Protein AF-A0A2T4VD49-F1 (afdb_monomer_lite)

Radius of gyration: 20.02 Å; chains: 1; bounding box: 73×25×58 Å

Sequence (148 aa):
MFTLPPLLVVMLPILAGCSINRYQPGHFRFVTVVEQTEPGAGGWRAACIHAVVINKATFEPFVCKFGVGMPIETEEVGPMSTLLAQRIAADCANGALSRVLASPISPSPGLVCEQFKNTFDEILDRAVLGSRVTTLCDKKTTPTRVDV

Foldseek 3Di:
DDDDDDPPPPPPPDLQAKDWDQAALVLFPWDWPFDDPDFAFDTKIKAKEFIWIALSNPRDTDTQIKMKMATCAHPVPGGDDSSNVSVLLRVLLNVLVVVCRVPPPHSDRVSSSVSSQVSSQVSSCVVGPPIHMGSDGDPPYDYRYGYD

Structure (mmCIF, N/CA/C/O backbone):
data_AF-A0A2T4VD49-F1
#
_entry.id   AF-A0A2T4VD49-F1
#
loop_
_atom_site.group_PDB
_atom_site.id
_atom_site.type_symbol
_atom_site.label_atom_id
_atom_site.label_alt_id
_atom_site.label_comp_id
_atom_site.label_asym_id
_atom_site.label_entity_id
_atom_site.label_seq_id
_atom_site.pdbx_PDB_ins_code
_atom_site.Cartn_x
_atom_site.Cartn_y
_atom_site.Cartn_z
_atom_site.occupancy
_atom_site.B_iso_or_equiv
_atom_site.auth_seq_id
_atom_site.auth_comp_id
_atom_site.auth_asym_id
_atom_site.auth_atom_id
_atom_site.pdbx_PDB_model_num
ATOM 1 N N . MET A 1 1 ? 53.978 -8.488 -38.686 1.00 41.06 1 MET A N 1
ATOM 2 C CA . MET A 1 1 ? 52.629 -7.938 -38.945 1.00 41.06 1 MET A CA 1
ATOM 3 C C . MET A 1 1 ? 51.791 -8.173 -37.699 1.00 41.06 1 MET A C 1
ATOM 5 O O . MET A 1 1 ? 51.802 -9.282 -37.188 1.00 41.06 1 MET A O 1
ATOM 9 N N . PHE A 1 2 ? 51.212 -7.103 -37.154 1.00 43.12 2 PHE A N 1
ATOM 10 C CA . PHE A 1 2 ? 50.624 -7.020 -35.813 1.00 43.12 2 PHE A CA 1
ATOM 11 C C . PHE A 1 2 ? 49.314 -7.815 -35.683 1.00 43.12 2 PHE A C 1
ATOM 13 O O . PHE A 1 2 ? 48.411 -7.661 -36.499 1.00 43.12 2 PHE A O 1
ATOM 20 N N . THR A 1 3 ? 49.204 -8.632 -34.635 1.00 46.97 3 THR A N 1
ATOM 21 C CA . THR A 1 3 ? 47.972 -9.311 -34.209 1.00 46.97 3 THR A CA 1
ATOM 22 C C . THR A 1 3 ? 47.141 -8.369 -33.334 1.00 46.97 3 THR A C 1
ATOM 24 O O . THR A 1 3 ? 47.613 -7.951 -32.276 1.00 46.97 3 THR A O 1
ATOM 27 N N . LEU A 1 4 ? 45.920 -8.021 -33.759 1.00 51.59 4 LEU A N 1
ATOM 28 C CA . LEU A 1 4 ? 44.964 -7.276 -32.928 1.00 51.59 4 LEU A CA 1
ATOM 29 C C . LEU A 1 4 ? 44.474 -8.152 -31.756 1.00 51.59 4 LEU A C 1
ATOM 31 O O . LEU A 1 4 ? 44.163 -9.323 -31.980 1.00 51.59 4 LEU A O 1
ATOM 35 N N . PRO A 1 5 ? 44.352 -7.611 -30.530 1.00 54.97 5 PRO A N 1
ATOM 36 C CA . PRO A 1 5 ? 43.755 -8.334 -29.415 1.00 54.97 5 PRO A CA 1
ATOM 37 C C . PRO A 1 5 ? 42.220 -8.350 -29.544 1.00 54.97 5 PRO A C 1
ATOM 39 O O . PRO A 1 5 ? 41.642 -7.431 -30.134 1.00 54.97 5 PRO A O 1
ATOM 42 N N . PRO A 1 6 ? 41.532 -9.369 -28.996 1.00 55.66 6 PRO A N 1
ATOM 43 C CA . PRO A 1 6 ? 40.081 -9.429 -29.037 1.00 55.66 6 PRO A CA 1
ATOM 44 C C . PRO A 1 6 ? 39.511 -8.336 -28.128 1.00 55.66 6 PRO A C 1
ATOM 46 O O . PRO A 1 6 ? 39.790 -8.290 -26.930 1.00 55.66 6 PRO A O 1
ATOM 49 N N . LEU A 1 7 ? 38.715 -7.441 -28.715 1.00 55.38 7 LEU A N 1
ATOM 50 C CA . LEU A 1 7 ? 37.887 -6.481 -27.993 1.00 55.38 7 LEU A CA 1
ATOM 51 C C . LEU A 1 7 ? 36.929 -7.256 -27.085 1.00 55.38 7 LEU A C 1
ATOM 53 O O . LEU A 1 7 ? 35.955 -7.852 -27.543 1.00 55.38 7 LEU A O 1
ATOM 57 N N . LEU A 1 8 ? 37.228 -7.257 -25.789 1.00 50.75 8 LEU A N 1
ATOM 58 C CA . LEU A 1 8 ? 36.329 -7.724 -24.748 1.00 50.75 8 LEU A CA 1
ATOM 59 C C . LEU A 1 8 ? 35.142 -6.750 -24.721 1.00 50.75 8 LEU A C 1
ATOM 61 O O . LEU A 1 8 ? 35.228 -5.662 -24.155 1.00 50.75 8 LEU A O 1
ATOM 65 N N . VAL A 1 9 ? 34.054 -7.099 -25.411 1.00 58.03 9 VAL A N 1
ATOM 66 C CA . VAL A 1 9 ? 32.795 -6.353 -25.342 1.00 58.03 9 VAL A CA 1
ATOM 67 C C . VAL A 1 9 ? 32.255 -6.543 -23.932 1.00 58.03 9 VAL A C 1
ATOM 69 O O . VAL A 1 9 ? 31.642 -7.560 -23.611 1.00 58.03 9 VAL A O 1
ATOM 72 N N . VAL A 1 10 ? 32.525 -5.572 -23.064 1.00 54.44 10 VAL A N 1
ATOM 73 C CA . VAL A 1 10 ? 31.841 -5.452 -21.781 1.00 54.44 10 VAL A CA 1
ATOM 74 C C . VAL A 1 10 ? 30.387 -5.143 -22.121 1.00 54.44 10 VAL A C 1
ATOM 76 O O . VAL A 1 10 ? 30.043 -4.006 -22.436 1.00 54.44 10 VAL A O 1
ATOM 79 N N . MET A 1 11 ? 29.540 -6.174 -22.128 1.00 49.56 11 MET A N 1
ATOM 80 C CA . MET A 1 11 ? 28.088 -6.016 -22.088 1.00 49.56 11 MET A CA 1
ATOM 81 C C . MET A 1 11 ? 27.772 -5.270 -20.791 1.00 49.56 11 MET A C 1
ATOM 83 O O . MET A 1 11 ? 27.614 -5.888 -19.738 1.00 49.56 11 MET A O 1
ATOM 87 N N . LEU A 1 12 ? 27.744 -3.933 -20.840 1.00 48.16 12 LEU A N 1
ATOM 88 C CA . LEU A 1 12 ? 27.127 -3.163 -19.772 1.00 48.16 12 LEU A CA 1
ATOM 89 C C . LEU A 1 12 ? 25.700 -3.702 -19.647 1.00 48.16 12 LEU A C 1
ATOM 91 O O . LEU A 1 12 ? 24.993 -3.730 -20.660 1.00 48.16 12 LEU A O 1
ATOM 95 N N . PRO A 1 13 ? 25.266 -4.148 -18.456 1.00 52.97 13 PRO A N 1
ATOM 96 C CA . PRO A 1 13 ? 23.882 -4.522 -18.272 1.00 52.97 13 PRO A CA 1
ATOM 97 C C . PRO A 1 13 ? 23.072 -3.269 -18.579 1.00 52.97 13 PRO A C 1
ATOM 99 O O . PRO A 1 13 ? 23.152 -2.269 -17.862 1.00 52.97 13 PRO A O 1
ATOM 102 N N . ILE A 1 14 ? 22.343 -3.301 -19.694 1.00 54.38 14 ILE A N 1
ATOM 103 C CA . ILE A 1 14 ? 21.318 -2.308 -19.982 1.00 54.38 14 ILE A CA 1
ATOM 104 C C . ILE A 1 14 ? 20.473 -2.271 -18.713 1.00 54.38 14 ILE A C 1
ATOM 106 O O . ILE A 1 14 ? 20.045 -3.327 -18.240 1.00 54.38 14 ILE A O 1
ATOM 110 N N . LEU A 1 15 ? 20.299 -1.086 -18.122 1.00 57.84 15 LEU A N 1
ATOM 111 C CA . LEU A 1 15 ? 19.416 -0.867 -16.977 1.00 57.84 15 LEU A CA 1
ATOM 112 C C . LEU A 1 15 ? 17.968 -1.084 -17.442 1.00 57.84 15 LEU A C 1
ATOM 114 O O . LEU A 1 15 ? 17.177 -0.156 -17.550 1.00 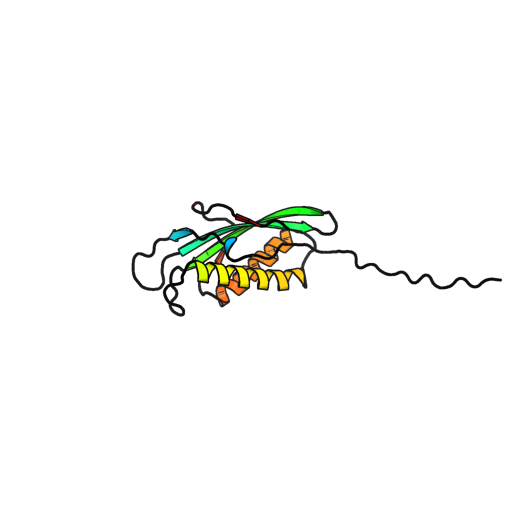57.84 15 LEU A O 1
ATOM 118 N N . ALA A 1 16 ? 17.637 -2.319 -17.794 1.00 65.31 16 ALA A N 1
ATOM 119 C CA . ALA A 1 16 ? 16.315 -2.749 -18.171 1.00 65.31 16 ALA A CA 1
ATOM 120 C C . ALA A 1 16 ? 15.542 -2.991 -16.878 1.00 65.31 16 ALA A C 1
ATOM 122 O O . ALA A 1 16 ? 15.965 -3.760 -16.015 1.00 65.31 16 ALA A O 1
ATOM 123 N N . GLY A 1 17 ? 14.424 -2.290 -16.721 1.00 80.12 17 GLY A N 1
ATOM 124 C CA . GLY A 1 17 ? 13.533 -2.460 -15.583 1.00 80.12 17 GLY A CA 1
ATOM 125 C C . GLY A 1 17 ? 12.928 -1.151 -15.106 1.00 80.12 17 GLY A C 1
ATOM 126 O O . GLY A 1 17 ? 13.219 -0.070 -15.620 1.00 80.12 17 GLY A O 1
ATOM 127 N N . CYS A 1 18 ? 12.076 -1.263 -14.096 1.00 88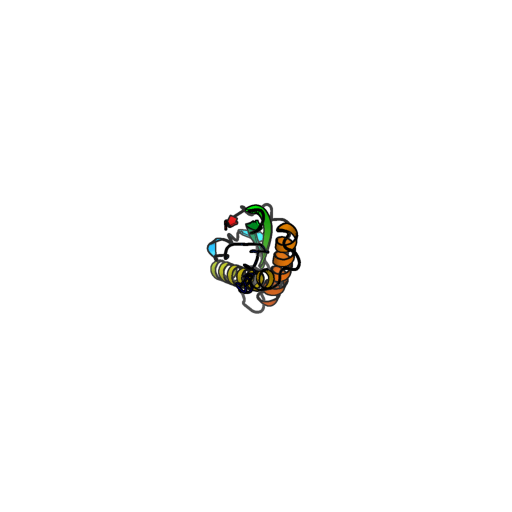.44 18 CYS A N 1
ATOM 128 C CA . CYS A 1 18 ? 11.471 -0.116 -13.440 1.00 88.44 18 CYS A CA 1
ATOM 129 C C . CYS A 1 18 ? 12.145 0.176 -12.096 1.00 88.44 18 CYS A C 1
ATOM 131 O O . CYS A 1 18 ? 12.831 -0.666 -11.515 1.00 88.44 18 CYS A O 1
ATOM 133 N N . SER A 1 19 ? 11.952 1.394 -11.609 1.00 88.19 19 SER A N 1
ATOM 134 C CA . SER A 1 19 ? 12.288 1.817 -10.255 1.00 88.19 19 SER A CA 1
ATOM 135 C C . SER A 1 19 ? 11.033 2.342 -9.573 1.00 88.19 19 SER A C 1
ATOM 137 O O . SER A 1 19 ? 10.263 3.077 -10.191 1.00 88.19 19 SER A O 1
ATOM 139 N N . ILE A 1 20 ? 10.840 1.964 -8.313 1.00 90.75 20 ILE A N 1
ATOM 140 C CA . ILE A 1 20 ? 9.783 2.456 -7.427 1.00 90.75 20 ILE A CA 1
ATOM 141 C C . ILE A 1 20 ? 10.438 2.653 -6.063 1.00 90.75 20 ILE A C 1
ATOM 143 O O . ILE A 1 20 ? 11.238 1.810 -5.646 1.00 90.75 20 ILE A O 1
ATOM 147 N N . ASN A 1 21 ? 10.126 3.751 -5.377 1.00 93.88 21 ASN A N 1
ATOM 148 C CA . ASN A 1 21 ? 10.705 4.003 -4.062 1.00 93.88 21 ASN A CA 1
ATOM 149 C C . ASN A 1 21 ? 10.160 3.052 -2.996 1.00 93.88 21 ASN A C 1
ATOM 151 O O . ASN A 1 21 ? 9.078 2.474 -3.118 1.00 93.88 21 ASN A O 1
ATOM 155 N N . ARG A 1 22 ? 10.908 2.950 -1.901 1.00 95.81 22 ARG A N 1
ATOM 156 C CA . ARG A 1 22 ? 10.494 2.209 -0.719 1.00 95.81 22 ARG A CA 1
ATOM 157 C C . ARG A 1 22 ? 9.342 2.927 -0.012 1.00 95.81 22 ARG A C 1
ATOM 159 O O . ARG A 1 22 ? 9.345 4.147 0.155 1.00 95.81 22 ARG A O 1
ATOM 166 N N . TYR A 1 23 ? 8.376 2.159 0.471 1.00 97.69 23 TYR A N 1
ATOM 167 C CA . TYR A 1 23 ? 7.252 2.683 1.232 1.00 97.69 23 TYR A CA 1
ATOM 168 C C . TYR A 1 23 ? 7.611 2.828 2.710 1.00 97.69 23 TYR A C 1
ATOM 170 O O . TYR A 1 23 ? 8.139 1.902 3.327 1.00 97.69 23 TYR A O 1
ATOM 178 N N . GLN A 1 24 ? 7.298 3.987 3.288 1.00 97.75 24 GLN A N 1
ATOM 179 C CA . GLN A 1 24 ? 7.390 4.233 4.724 1.00 97.75 24 GLN A CA 1
ATOM 180 C C . GLN A 1 24 ? 6.006 4.069 5.367 1.00 97.75 24 GLN A C 1
ATOM 182 O O . GLN A 1 24 ? 5.008 4.364 4.706 1.00 97.75 24 GLN A O 1
ATOM 187 N N . PRO A 1 25 ? 5.912 3.692 6.658 1.00 97.81 25 PRO A N 1
ATOM 188 C CA . PRO A 1 25 ? 4.627 3.606 7.359 1.00 97.81 25 PRO A CA 1
ATOM 189 C C . PRO A 1 25 ? 3.777 4.880 7.221 1.00 97.81 25 PRO A C 1
ATOM 191 O O . PRO A 1 25 ? 2.578 4.809 6.965 1.00 97.81 25 PRO A O 1
ATOM 194 N N . GLY A 1 26 ? 4.412 6.056 7.274 1.00 96.69 26 GLY A N 1
ATOM 195 C CA . GLY A 1 26 ? 3.740 7.351 7.121 1.00 96.69 26 GLY A CA 1
ATOM 196 C C . GLY A 1 26 ? 3.138 7.628 5.735 1.00 96.69 26 GLY A C 1
ATOM 197 O O . GLY A 1 26 ? 2.316 8.538 5.614 1.00 96.69 26 GLY A O 1
ATOM 198 N N . HIS A 1 27 ? 3.495 6.859 4.696 1.00 97.81 27 HIS A N 1
ATOM 199 C CA . HIS A 1 27 ? 2.835 6.947 3.388 1.00 97.81 27 HIS A CA 1
ATOM 200 C C . HIS A 1 27 ? 1.401 6.397 3.437 1.00 97.81 27 HIS A C 1
ATOM 202 O O . HIS A 1 27 ? 0.543 6.839 2.676 1.00 97.81 27 HIS A O 1
ATOM 208 N N . PHE A 1 28 ? 1.106 5.476 4.359 1.00 98.19 28 PHE A N 1
ATOM 209 C CA . PHE A 1 28 ? -0.219 4.880 4.515 1.00 98.19 28 PHE A CA 1
ATOM 210 C C . PHE A 1 28 ? -1.071 5.721 5.466 1.00 98.19 28 PHE A C 1
ATOM 212 O O . PHE A 1 28 ? -1.242 5.427 6.649 1.00 98.19 28 PHE A O 1
ATOM 219 N N . ARG A 1 29 ? -1.613 6.825 4.955 1.00 97.62 29 ARG A N 1
ATOM 220 C CA . ARG A 1 29 ? -2.512 7.698 5.722 1.00 97.62 29 ARG A CA 1
ATOM 221 C C . ARG A 1 29 ? -3.913 7.098 5.778 1.00 97.62 29 ARG A C 1
ATOM 223 O O . ARG A 1 29 ? -4.772 7.431 4.966 1.00 97.62 29 ARG A O 1
ATOM 230 N N . PHE A 1 30 ? -4.105 6.176 6.716 1.00 97.50 30 PHE A N 1
ATOM 231 C CA . PHE A 1 30 ? -5.384 5.515 6.925 1.00 97.50 30 PHE A CA 1
ATOM 232 C C . PHE A 1 30 ? -6.430 6.466 7.503 1.00 97.50 30 PHE A C 1
ATOM 234 O O . PHE A 1 30 ? -6.178 7.155 8.491 1.00 97.50 30 PHE A O 1
ATOM 241 N N . VAL A 1 31 ? -7.621 6.440 6.916 1.00 96.62 31 VAL A N 1
ATOM 242 C CA . VAL A 1 31 ? -8.836 7.059 7.453 1.00 96.62 31 VAL A CA 1
ATOM 243 C C . VAL A 1 31 ? -9.920 6.003 7.584 1.00 96.62 31 VAL A C 1
ATOM 245 O O . VAL A 1 31 ? -9.978 5.073 6.777 1.00 96.62 31 VAL A O 1
ATOM 248 N N . THR A 1 32 ? -10.780 6.134 8.588 1.00 95.81 32 THR A N 1
ATOM 249 C CA . THR A 1 32 ? -11.928 5.240 8.754 1.00 95.81 32 THR A CA 1
ATOM 250 C C . THR A 1 32 ? -12.917 5.452 7.609 1.00 95.81 32 THR A C 1
ATOM 252 O O . THR A 1 32 ? -13.381 6.564 7.356 1.00 95.81 32 THR A O 1
ATOM 255 N N . VAL A 1 33 ? -13.221 4.378 6.881 1.00 94.19 33 VAL A N 1
ATOM 256 C CA . VAL A 1 33 ? -14.177 4.385 5.762 1.00 94.19 33 VAL A CA 1
ATOM 257 C C . VAL A 1 33 ? -15.479 3.684 6.117 1.00 94.19 33 VAL A C 1
ATOM 259 O O . VAL A 1 33 ? -16.540 4.133 5.677 1.00 94.19 33 VAL A O 1
ATOM 262 N N . VAL A 1 34 ? -15.399 2.667 6.977 1.00 91.38 34 VAL A N 1
ATOM 263 C CA . VAL A 1 34 ? -16.538 1.990 7.601 1.00 91.38 34 VAL A CA 1
ATOM 264 C C . VAL A 1 34 ? -16.320 2.037 9.106 1.00 91.38 34 VAL A C 1
ATOM 266 O O . VAL A 1 34 ? -15.291 1.563 9.586 1.00 91.38 34 VAL A O 1
ATOM 269 N N . GLU A 1 35 ? -17.264 2.626 9.832 1.00 87.69 35 GLU A N 1
ATOM 270 C CA . GLU A 1 35 ? -17.202 2.700 11.293 1.00 87.69 35 GLU A CA 1
ATOM 271 C C . GLU A 1 35 ? -17.363 1.311 11.914 1.00 87.69 35 GLU A C 1
ATOM 273 O O . GLU A 1 35 ? -18.061 0.448 11.377 1.00 87.69 35 GLU A O 1
ATOM 278 N N . GLN A 1 36 ? -16.721 1.105 13.059 1.00 82.50 36 GLN A N 1
ATOM 279 C CA . GLN A 1 36 ? -16.956 -0.068 13.888 1.00 82.50 36 GLN A CA 1
ATOM 280 C C . GLN A 1 36 ? -18.069 0.267 14.884 1.00 82.50 36 GLN A C 1
ATOM 282 O O . GLN A 1 36 ? -17.915 1.171 15.702 1.00 82.50 36 GLN A O 1
ATOM 287 N N . THR A 1 37 ? -19.204 -0.422 14.786 1.00 78.56 37 THR A N 1
ATOM 288 C CA . THR A 1 37 ? -20.379 -0.155 15.635 1.00 78.56 37 THR A CA 1
ATOM 289 C C . THR A 1 37 ? -20.489 -1.104 16.823 1.00 78.56 37 THR A C 1
ATOM 291 O O . THR A 1 37 ? -21.106 -0.747 17.822 1.00 78.56 37 THR A O 1
ATOM 294 N N . GLU A 1 38 ? -19.882 -2.289 16.735 1.00 77.25 38 GLU A N 1
ATOM 295 C CA . GLU A 1 38 ? -19.887 -3.322 17.774 1.00 77.25 38 GLU A CA 1
ATOM 296 C C . GLU A 1 38 ? -18.481 -3.941 17.911 1.00 77.25 38 GLU A C 1
ATOM 298 O O . GLU A 1 38 ? -17.730 -3.948 16.929 1.00 77.25 38 GLU A O 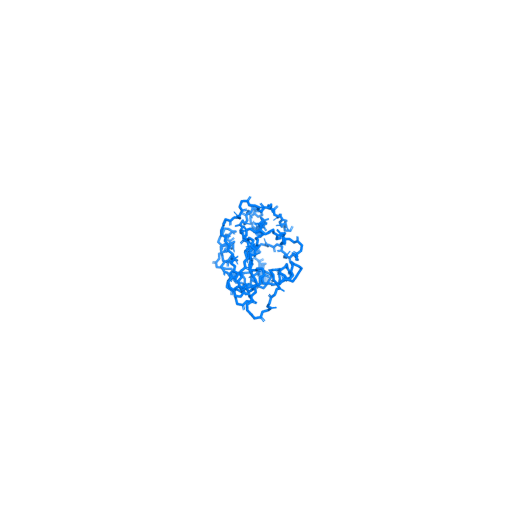1
ATOM 303 N N . PRO A 1 39 ? -18.100 -4.441 19.104 1.00 73.25 39 PRO A N 1
ATOM 304 C CA . PRO A 1 39 ? -16.854 -5.186 19.291 1.00 73.25 39 PRO A CA 1
ATOM 305 C C . PRO A 1 39 ? -16.795 -6.442 18.413 1.00 73.25 39 PRO A C 1
ATOM 307 O O . PRO A 1 39 ? -17.809 -7.111 18.219 1.00 73.25 39 PRO A O 1
ATOM 310 N N . GLY A 1 40 ? -15.598 -6.796 17.943 1.00 68.19 40 GLY A N 1
ATOM 311 C CA . GLY A 1 40 ? -15.378 -7.935 17.050 1.00 68.19 40 GLY A CA 1
ATOM 312 C C . GLY A 1 40 ? -15.090 -7.523 15.606 1.00 68.19 40 GLY A C 1
ATOM 313 O O . GLY A 1 40 ? -14.956 -6.338 15.292 1.00 68.19 40 GLY A O 1
ATOM 314 N N . ALA A 1 41 ? -14.947 -8.521 14.728 1.00 70.00 41 ALA A N 1
ATOM 315 C CA . ALA A 1 41 ? -14.524 -8.334 13.342 1.00 70.00 41 ALA A CA 1
ATOM 316 C C . ALA A 1 41 ? -15.429 -7.330 12.608 1.00 70.00 41 ALA A C 1
ATOM 318 O O . ALA A 1 41 ? -16.588 -7.604 12.297 1.00 70.00 41 ALA A O 1
ATOM 319 N N . GLY A 1 42 ? -14.893 -6.142 12.335 1.00 72.38 42 GLY A N 1
ATOM 320 C CA . GLY A 1 42 ? -15.683 -5.037 11.817 1.00 72.38 42 GLY A CA 1
ATOM 321 C C . GLY A 1 42 ? -14.892 -3.741 11.715 1.00 72.38 42 GLY A C 1
ATOM 322 O O . GLY A 1 42 ? -13.781 -3.609 12.228 1.00 72.38 42 GLY A O 1
ATOM 323 N N . GLY A 1 43 ? -15.482 -2.773 11.015 1.00 88.00 43 GLY A N 1
ATOM 324 C CA . GLY A 1 43 ? -14.845 -1.492 10.737 1.00 88.00 43 GLY A CA 1
ATOM 325 C C . GLY A 1 43 ? -13.677 -1.597 9.752 1.00 88.00 43 GLY A C 1
ATOM 326 O O . GLY A 1 43 ? -12.940 -2.580 9.689 1.00 88.00 43 GLY A O 1
ATOM 327 N N . TRP A 1 44 ? -13.508 -0.565 8.934 1.00 93.12 44 TRP A N 1
ATOM 328 C CA . TRP A 1 44 ? -12.478 -0.535 7.903 1.00 93.12 44 TRP A CA 1
ATOM 329 C C . TRP A 1 44 ? -11.818 0.820 7.844 1.00 93.12 44 TRP A C 1
ATOM 331 O O . TRP A 1 44 ? -12.473 1.862 7.911 1.00 93.12 44 TRP A O 1
ATOM 341 N N . ARG A 1 45 ? -10.513 0.791 7.610 1.00 96.06 45 ARG A N 1
ATOM 342 C CA . ARG A 1 45 ? -9.716 1.961 7.272 1.00 96.06 45 ARG A CA 1
ATOM 343 C C . ARG A 1 45 ? -9.142 1.812 5.872 1.00 96.06 45 ARG A C 1
ATOM 345 O O . ARG A 1 45 ? -8.823 0.703 5.450 1.00 96.06 45 ARG A O 1
ATOM 352 N N . ALA A 1 46 ? -8.994 2.924 5.165 1.00 97.88 46 ALA A N 1
ATOM 353 C CA . ALA A 1 46 ? -8.395 2.940 3.839 1.00 97.88 46 ALA A CA 1
ATOM 354 C C . ALA A 1 46 ? -7.331 4.030 3.708 1.00 97.88 46 ALA A C 1
ATOM 356 O O . ALA A 1 46 ? -7.423 5.074 4.349 1.00 97.88 46 ALA A O 1
ATOM 357 N N . ALA A 1 47 ? -6.330 3.781 2.870 1.00 98.25 47 ALA A N 1
ATOM 358 C CA . ALA A 1 47 ? -5.327 4.747 2.434 1.00 98.25 47 ALA A CA 1
ATOM 359 C C . ALA A 1 47 ? -5.274 4.773 0.899 1.00 98.25 47 ALA A C 1
ATOM 361 O O . ALA A 1 47 ? -5.555 3.766 0.250 1.00 98.25 47 ALA A O 1
ATOM 362 N N . CYS A 1 48 ? -4.897 5.913 0.319 1.00 98.44 48 CYS A N 1
ATOM 363 C CA . CYS A 1 48 ? -4.720 6.073 -1.126 1.00 98.44 48 CYS A CA 1
ATOM 364 C C . CYS A 1 48 ? -3.272 6.411 -1.450 1.00 98.44 48 CYS A C 1
ATOM 366 O O . CYS A 1 48 ? -2.724 7.371 -0.902 1.00 98.44 48 CYS A O 1
ATOM 368 N N . ILE A 1 49 ? -2.670 5.645 -2.357 1.00 98.50 49 ILE A N 1
ATOM 369 C CA . ILE A 1 49 ? -1.264 5.773 -2.725 1.00 98.50 49 ILE A CA 1
ATOM 370 C C . ILE A 1 49 ? -1.142 6.089 -4.213 1.00 98.50 49 ILE A C 1
ATOM 372 O O . ILE A 1 49 ? -1.716 5.408 -5.064 1.00 98.50 49 ILE A O 1
ATOM 376 N N . HIS A 1 50 ? -0.362 7.123 -4.520 1.00 97.88 50 HIS A N 1
ATOM 377 C CA . HIS A 1 50 ? 0.086 7.477 -5.863 1.00 97.88 50 HIS A CA 1
ATOM 378 C C . HIS A 1 50 ? 1.608 7.302 -5.927 1.00 97.88 50 HIS A C 1
ATOM 380 O O . HIS A 1 50 ? 2.359 8.228 -5.616 1.00 97.88 50 HIS A O 1
ATOM 386 N N . ALA A 1 51 ? 2.062 6.108 -6.301 1.00 96.94 51 ALA A N 1
ATOM 387 C CA . ALA A 1 51 ? 3.479 5.784 -6.411 1.00 96.94 51 ALA A CA 1
ATOM 388 C C . ALA A 1 51 ? 4.005 6.084 -7.816 1.00 96.94 51 ALA A C 1
ATOM 390 O O . ALA A 1 51 ? 3.378 5.725 -8.812 1.00 96.94 51 ALA A O 1
ATOM 391 N N . VAL A 1 52 ? 5.163 6.729 -7.909 1.00 95.94 52 VAL A N 1
ATOM 392 C CA . VAL A 1 52 ? 5.840 6.957 -9.184 1.00 95.94 52 VAL A CA 1
ATOM 393 C C . VAL A 1 52 ? 6.674 5.728 -9.532 1.00 95.94 52 VAL A C 1
ATOM 395 O O . VAL A 1 52 ? 7.465 5.239 -8.730 1.00 95.94 52 VAL A O 1
ATOM 398 N N . VAL A 1 53 ? 6.478 5.232 -10.747 1.00 93.12 53 VAL A N 1
ATOM 399 C CA . VAL A 1 53 ? 7.236 4.145 -11.357 1.00 93.12 53 VAL A CA 1
ATOM 400 C C . VAL A 1 53 ? 8.012 4.742 -12.519 1.00 93.12 53 VAL A C 1
ATOM 402 O O . VAL A 1 53 ? 7.410 5.285 -13.441 1.00 93.12 53 VAL A O 1
ATOM 405 N N . ILE A 1 54 ? 9.338 4.656 -12.487 1.00 91.25 54 ILE A N 1
ATOM 406 C CA . ILE A 1 54 ? 10.191 5.159 -13.571 1.00 91.25 54 ILE A CA 1
ATOM 407 C C . ILE A 1 54 ? 10.737 3.976 -14.354 1.00 91.25 54 ILE A C 1
ATOM 409 O O . ILE A 1 54 ? 11.354 3.080 -13.776 1.00 91.25 54 ILE A O 1
ATOM 413 N N . ASN A 1 55 ? 10.542 3.972 -15.672 1.00 88.56 55 ASN A N 1
ATOM 414 C CA . ASN A 1 55 ? 11.283 3.072 -16.549 1.00 88.56 55 ASN A CA 1
ATOM 415 C C . ASN A 1 55 ? 12.742 3.548 -16.624 1.00 88.56 55 ASN A C 1
ATOM 417 O O . ASN A 1 55 ? 12.999 4.686 -17.001 1.00 88.56 55 ASN A O 1
ATOM 421 N N . LYS A 1 56 ? 13.708 2.695 -16.275 1.00 86.81 56 LYS A N 1
ATOM 422 C CA . LYS A 1 56 ? 15.132 3.070 -16.238 1.00 86.81 56 LYS A CA 1
ATOM 423 C C . LYS A 1 56 ? 15.748 3.293 -17.625 1.00 86.81 56 LYS A C 1
ATOM 425 O O . LYS A 1 56 ? 16.798 3.917 -17.714 1.00 86.81 56 LYS A O 1
ATOM 430 N N . ALA A 1 57 ? 15.111 2.796 -18.685 1.00 85.19 57 ALA A N 1
ATOM 431 C CA . ALA A 1 57 ? 15.555 2.984 -20.061 1.00 85.19 57 ALA A CA 1
ATOM 432 C C . ALA A 1 57 ? 14.999 4.274 -20.685 1.00 85.19 57 ALA A C 1
ATOM 434 O O . ALA A 1 57 ? 15.742 4.980 -21.361 1.00 85.19 57 ALA A O 1
ATOM 435 N N . THR A 1 58 ? 13.716 4.594 -20.466 1.00 84.81 58 THR A N 1
ATOM 436 C CA . THR A 1 58 ? 13.079 5.791 -21.059 1.00 84.81 58 THR A CA 1
ATOM 437 C C . THR A 1 58 ? 13.060 7.000 -20.127 1.00 84.81 58 THR A C 1
ATOM 439 O O . THR A 1 58 ? 12.841 8.114 -20.589 1.00 84.81 58 THR A O 1
ATOM 442 N N . PHE A 1 59 ? 13.282 6.799 -18.824 1.00 85.69 59 PHE A N 1
ATOM 443 C CA . PHE A 1 59 ? 13.133 7.806 -17.765 1.00 85.69 59 PHE A CA 1
ATOM 444 C C . PHE A 1 59 ? 11.729 8.425 -17.669 1.00 85.69 59 PHE A C 1
ATOM 446 O O . PHE A 1 59 ? 11.525 9.404 -16.952 1.00 85.69 59 PHE A O 1
ATOM 453 N N . GLU A 1 60 ? 10.737 7.835 -18.337 1.00 84.88 60 GLU A N 1
ATOM 454 C CA . GLU A 1 60 ? 9.363 8.318 -18.296 1.00 84.88 60 GLU A CA 1
ATOM 455 C C . GLU A 1 60 ? 8.685 7.910 -16.979 1.00 84.88 60 GLU A C 1
ATOM 457 O O . GLU A 1 60 ? 8.718 6.728 -16.602 1.00 84.88 60 GLU A O 1
ATOM 462 N N . PRO A 1 61 ? 8.057 8.864 -16.264 1.00 91.19 61 PRO A N 1
ATOM 463 C CA . PRO A 1 61 ? 7.332 8.571 -15.042 1.00 91.19 61 PRO A CA 1
ATOM 464 C C . PRO A 1 61 ? 5.922 8.057 -15.348 1.00 91.19 61 PRO A C 1
ATOM 466 O O . PRO A 1 61 ? 5.158 8.656 -16.102 1.00 91.19 61 PRO A O 1
ATOM 469 N N . PHE A 1 62 ? 5.535 6.989 -14.665 1.00 94.06 62 PHE A N 1
ATOM 470 C CA . PHE A 1 62 ? 4.177 6.465 -14.632 1.00 94.06 62 PHE A CA 1
ATOM 471 C C . PHE A 1 62 ? 3.642 6.525 -13.203 1.00 94.06 62 PHE A C 1
ATOM 473 O O . PHE A 1 62 ? 4.309 6.094 -12.265 1.00 94.06 62 PHE A O 1
ATOM 480 N N . VAL A 1 63 ? 2.429 7.046 -13.011 1.00 96.25 63 VAL A N 1
ATOM 481 C CA . VAL A 1 63 ? 1.815 7.119 -11.678 1.00 96.25 63 VAL A CA 1
ATOM 482 C C . VAL A 1 63 ? 0.950 5.882 -11.443 1.00 96.25 63 VAL A C 1
ATOM 484 O O . VAL A 1 63 ? -0.171 5.791 -11.941 1.00 96.25 63 VAL A O 1
ATOM 487 N N . CYS A 1 64 ? 1.460 4.954 -10.639 1.00 96.62 64 CYS A N 1
ATOM 488 C CA . CYS A 1 64 ? 0.733 3.799 -10.137 1.00 96.62 64 CYS A CA 1
ATOM 489 C C . CYS A 1 64 ? -0.206 4.225 -9.002 1.00 96.62 64 CYS A C 1
ATOM 491 O O . CYS A 1 64 ? 0.242 4.675 -7.946 1.00 96.62 64 CYS A O 1
ATOM 493 N N . LYS A 1 65 ? -1.516 4.099 -9.223 1.00 97.69 65 LYS A N 1
ATOM 494 C CA . LYS A 1 65 ? -2.553 4.467 -8.249 1.00 97.69 65 LYS A CA 1
ATOM 495 C C . LYS A 1 65 ? -3.211 3.216 -7.687 1.00 97.69 65 LYS A C 1
ATOM 497 O O . LYS A 1 65 ? -3.560 2.319 -8.457 1.00 97.69 65 LYS A O 1
ATOM 502 N N . PHE A 1 66 ? -3.385 3.172 -6.371 1.00 98.19 66 PHE A N 1
ATOM 503 C CA . PHE A 1 66 ? -4.086 2.086 -5.693 1.00 98.19 66 PHE A CA 1
ATOM 504 C C . PHE A 1 66 ? -4.590 2.509 -4.309 1.00 98.19 66 PHE A C 1
ATOM 506 O O . PHE A 1 66 ? -4.032 3.400 -3.663 1.00 98.19 66 PHE A O 1
ATOM 513 N N . GLY A 1 67 ? -5.662 1.856 -3.868 1.00 98.25 67 GLY A N 1
ATOM 514 C CA . GLY A 1 67 ? -6.164 1.922 -2.503 1.00 98.25 67 GLY A CA 1
ATOM 515 C C . GLY A 1 67 ? -5.634 0.757 -1.672 1.00 98.25 67 GLY A C 1
ATOM 516 O O . GLY A 1 67 ? -5.371 -0.320 -2.199 1.00 98.25 67 GLY A O 1
ATOM 517 N N . VAL A 1 68 ? -5.488 0.975 -0.369 1.00 98.31 68 VAL A N 1
ATOM 518 C CA . VAL A 1 68 ? -5.154 -0.066 0.608 1.00 98.31 68 VAL A CA 1
ATOM 519 C C . VAL A 1 68 ? -6.212 -0.040 1.690 1.00 98.31 68 VAL A C 1
ATOM 521 O O . VAL A 1 68 ? -6.367 0.978 2.360 1.00 98.31 68 VAL A O 1
ATOM 524 N N . GLY A 1 69 ? -6.946 -1.134 1.846 1.00 96.94 69 GLY A N 1
ATOM 525 C CA . GLY A 1 69 ? -7.941 -1.332 2.887 1.00 96.94 69 GLY A CA 1
ATOM 526 C C . GLY A 1 69 ? -7.414 -2.268 3.965 1.00 96.94 69 GLY A C 1
ATOM 527 O O . GLY A 1 69 ? -6.860 -3.319 3.653 1.00 96.94 69 GLY A O 1
ATOM 528 N N . MET A 1 70 ? -7.619 -1.902 5.226 1.00 95.50 70 MET A N 1
ATOM 529 C CA . MET A 1 70 ? -7.322 -2.759 6.371 1.00 95.50 70 MET A CA 1
ATOM 530 C C . MET A 1 70 ? -8.520 -2.808 7.326 1.00 95.50 70 MET A C 1
ATOM 532 O O . MET A 1 70 ? -9.205 -1.790 7.491 1.00 95.50 70 MET A O 1
ATOM 536 N N . PRO A 1 71 ? -8.779 -3.957 7.963 1.00 93.62 71 PRO A N 1
ATOM 537 C CA . PRO A 1 71 ? -9.758 -4.043 9.038 1.00 93.62 71 PRO A CA 1
ATOM 538 C C . PRO A 1 71 ? -9.321 -3.203 10.245 1.00 93.62 71 PRO A C 1
ATOM 540 O O . PRO A 1 71 ? -8.126 -2.978 10.474 1.00 93.62 71 PRO A O 1
ATOM 543 N N . ILE A 1 72 ? -10.295 -2.705 11.010 1.00 92.88 72 ILE A N 1
ATOM 544 C CA . ILE A 1 72 ? -10.011 -2.018 12.276 1.00 92.88 72 ILE A CA 1
ATOM 545 C C . ILE A 1 72 ? -9.684 -3.022 13.379 1.00 92.88 72 ILE A C 1
ATOM 547 O O . ILE A 1 72 ? -8.774 -2.786 14.175 1.00 92.88 72 ILE A O 1
ATOM 551 N N . GLU A 1 73 ? -10.378 -4.150 13.360 1.00 89.44 73 GLU A N 1
ATOM 552 C CA . GLU A 1 73 ? -10.227 -5.258 14.285 1.00 89.44 73 GLU A CA 1
ATOM 553 C C . GLU A 1 73 ? -10.302 -6.578 13.514 1.00 89.44 73 GLU A C 1
ATOM 555 O O . GLU A 1 73 ? -11.088 -6.721 12.577 1.00 89.44 73 GLU A O 1
ATOM 560 N N . THR A 1 74 ? -9.461 -7.534 13.901 1.00 83.00 74 THR A N 1
ATOM 561 C CA . THR A 1 74 ? -9.467 -8.905 13.363 1.00 83.00 74 THR A CA 1
ATOM 562 C C . THR A 1 74 ? -9.593 -9.888 14.513 1.00 83.00 74 THR A C 1
ATOM 564 O O . THR A 1 74 ? -9.169 -9.570 15.619 1.00 83.00 74 THR A O 1
ATOM 567 N N . GLU A 1 75 ? -10.119 -11.086 14.265 1.00 79.12 75 GLU A N 1
ATOM 568 C CA . GLU A 1 75 ? -10.243 -12.107 15.315 1.00 79.12 75 GLU A CA 1
ATOM 569 C C . GLU A 1 75 ? -8.880 -12.538 15.884 1.00 79.12 75 GLU A C 1
ATOM 571 O O . GLU A 1 75 ? -8.759 -12.762 17.084 1.00 79.12 75 GLU A O 1
ATOM 576 N N . GLU A 1 76 ? -7.840 -12.605 15.046 1.00 77.62 76 GLU A N 1
ATOM 577 C CA . GLU A 1 76 ? -6.508 -13.074 15.453 1.00 77.62 76 GLU A CA 1
ATOM 578 C C . GLU A 1 76 ? -5.708 -12.032 16.248 1.00 77.62 76 GLU A C 1
ATOM 580 O O . GLU A 1 76 ? -5.023 -12.373 17.212 1.00 77.62 76 GLU A O 1
ATOM 585 N N . VAL A 1 77 ? -5.762 -10.759 15.836 1.00 75.25 77 VAL A N 1
ATOM 586 C CA . VAL A 1 77 ? -4.940 -9.676 16.415 1.00 75.25 77 VAL A CA 1
ATOM 587 C C . VAL A 1 77 ? -5.737 -8.812 17.402 1.00 75.25 77 VAL A C 1
ATOM 589 O O . VAL A 1 77 ? -5.152 -8.074 18.195 1.00 75.25 77 VAL A O 1
ATOM 592 N N . GLY A 1 78 ? -7.068 -8.888 17.374 1.00 84.12 78 GLY A N 1
ATOM 593 C CA . GLY A 1 78 ? -7.946 -7.950 18.065 1.00 84.12 78 GLY A CA 1
ATOM 594 C C . GLY A 1 78 ? -7.887 -6.546 17.449 1.00 84.12 78 GLY A C 1
ATOM 595 O O . GLY A 1 78 ? -7.588 -6.397 16.252 1.00 84.12 78 GLY A O 1
ATOM 596 N N . PRO A 1 79 ? -8.194 -5.497 18.235 1.00 87.50 79 PRO A N 1
ATOM 597 C CA . PRO A 1 79 ? -8.154 -4.116 17.772 1.00 87.50 79 PRO A CA 1
ATOM 598 C C . PRO A 1 79 ? -6.760 -3.716 17.281 1.00 87.50 79 PRO A C 1
ATOM 600 O O . PRO A 1 79 ? -5.778 -3.706 18.026 1.00 87.50 79 PRO A O 1
ATOM 603 N N . MET A 1 80 ? -6.666 -3.325 16.014 1.00 91.25 80 MET A N 1
ATOM 604 C CA . MET A 1 80 ? -5.403 -2.963 15.390 1.00 91.25 80 MET A CA 1
ATOM 605 C C . MET A 1 80 ? -5.196 -1.455 15.465 1.00 91.25 80 MET A C 1
ATOM 607 O O . MET A 1 80 ? -5.969 -0.691 14.891 1.00 91.25 80 MET A O 1
ATOM 611 N N . SER A 1 81 ? -4.111 -0.994 16.084 1.00 93.31 81 SER A N 1
ATOM 612 C CA . SER A 1 81 ? -3.780 0.437 16.062 1.00 93.31 81 SER A CA 1
ATOM 613 C C . SER A 1 81 ? -3.442 0.923 14.645 1.00 93.31 81 SER A C 1
ATOM 615 O O . SER A 1 81 ? -2.934 0.169 13.811 1.00 93.31 81 SER A O 1
ATOM 617 N N . THR A 1 82 ? -3.674 2.209 14.364 1.00 95.00 82 THR A N 1
ATOM 618 C CA . THR A 1 82 ? -3.310 2.812 13.069 1.00 95.00 82 THR A CA 1
ATOM 619 C C . THR A 1 82 ? -1.813 2.691 12.785 1.00 95.00 82 THR A C 1
ATOM 621 O O . THR A 1 82 ? -1.432 2.373 11.663 1.00 95.00 82 THR A O 1
ATOM 624 N N . LEU A 1 83 ? -0.961 2.880 13.799 1.00 96.25 83 LEU A N 1
ATOM 625 C CA . LEU A 1 83 ? 0.494 2.749 13.663 1.00 96.25 83 LEU A CA 1
ATOM 626 C C . LEU A 1 83 ? 0.912 1.322 13.286 1.00 96.25 83 LEU A C 1
ATOM 628 O O . LEU A 1 83 ? 1.802 1.138 12.455 1.00 96.25 83 LEU A O 1
ATOM 632 N N . LEU A 1 84 ? 0.256 0.310 13.863 1.00 95.56 84 LEU A N 1
ATOM 633 C CA . LEU A 1 84 ? 0.511 -1.084 13.509 1.00 95.56 84 LEU A CA 1
ATOM 634 C C . LEU A 1 84 ? 0.077 -1.373 12.067 1.00 95.56 84 LEU A C 1
ATOM 636 O O . LEU A 1 84 ? 0.866 -1.916 11.298 1.00 95.56 84 LEU A O 1
ATOM 640 N N . ALA A 1 85 ? -1.119 -0.931 11.671 1.00 96.12 85 ALA A N 1
ATOM 641 C CA . ALA A 1 85 ? -1.602 -1.065 10.297 1.00 96.12 85 ALA A CA 1
ATOM 642 C C . ALA A 1 85 ? -0.655 -0.407 9.278 1.00 96.12 85 ALA A C 1
ATOM 644 O O . ALA A 1 85 ? -0.307 -1.008 8.265 1.00 96.12 85 ALA A O 1
ATOM 645 N N . GLN A 1 86 ? -0.171 0.802 9.572 1.00 98.12 86 GLN A N 1
ATOM 646 C CA . GLN A 1 86 ? 0.809 1.513 8.744 1.00 98.12 86 GLN A CA 1
ATOM 647 C C . GLN A 1 86 ? 2.101 0.727 8.557 1.00 98.12 86 GLN A C 1
ATOM 649 O O . GLN A 1 86 ? 2.624 0.639 7.445 1.00 98.12 86 GLN A O 1
ATOM 654 N N . ARG A 1 87 ? 2.618 0.159 9.648 1.00 97.81 87 ARG A N 1
ATOM 655 C CA . ARG A 1 87 ? 3.841 -0.638 9.619 1.00 97.81 87 ARG A CA 1
ATOM 656 C C . ARG A 1 87 ? 3.659 -1.903 8.788 1.00 97.81 87 ARG A C 1
ATOM 658 O O . ARG A 1 87 ? 4.461 -2.138 7.891 1.00 97.81 87 ARG A O 1
ATOM 665 N N . ILE A 1 88 ? 2.587 -2.658 9.034 1.00 97.19 88 ILE A N 1
ATOM 666 C CA . ILE A 1 88 ? 2.281 -3.886 8.290 1.00 97.19 88 ILE A CA 1
ATOM 667 C C . ILE A 1 88 ? 2.142 -3.586 6.796 1.00 97.19 88 ILE A C 1
ATOM 669 O O . ILE A 1 88 ? 2.772 -4.257 5.980 1.00 97.19 88 ILE A O 1
ATOM 673 N N . ALA A 1 89 ? 1.377 -2.552 6.431 1.00 98.12 89 ALA A N 1
ATOM 674 C CA . ALA A 1 89 ? 1.183 -2.169 5.036 1.00 98.12 89 ALA A CA 1
ATOM 675 C C . ALA A 1 89 ? 2.507 -1.798 4.352 1.00 98.12 89 ALA A C 1
ATOM 677 O O . ALA A 1 89 ? 2.771 -2.254 3.241 1.00 98.12 89 ALA A O 1
ATOM 678 N N . ALA A 1 90 ? 3.369 -1.027 5.022 1.00 98.44 90 ALA A N 1
ATOM 679 C CA . ALA A 1 90 ? 4.677 -0.661 4.486 1.00 98.44 90 ALA A CA 1
ATOM 680 C C . ALA A 1 90 ? 5.612 -1.864 4.330 1.00 98.44 90 ALA A C 1
ATOM 682 O O . ALA A 1 90 ? 6.253 -2.006 3.287 1.00 98.44 90 ALA A O 1
ATOM 683 N N . ASP A 1 91 ? 5.681 -2.740 5.330 1.00 98.50 91 ASP A N 1
ATOM 684 C CA . ASP A 1 91 ? 6.529 -3.932 5.290 1.00 98.50 91 ASP A CA 1
ATOM 685 C C . ASP A 1 91 ? 6.072 -4.890 4.176 1.00 98.50 91 ASP A C 1
ATOM 687 O O . ASP A 1 91 ? 6.894 -5.341 3.373 1.00 98.50 91 ASP A O 1
ATOM 691 N N . CYS A 1 92 ? 4.761 -5.110 4.042 1.00 98.44 92 CYS A N 1
ATOM 692 C CA . CYS A 1 92 ? 4.173 -5.931 2.982 1.00 98.44 92 CYS A CA 1
ATOM 693 C C . CYS A 1 92 ? 4.388 -5.322 1.588 1.00 98.44 92 CYS A C 1
ATOM 695 O O . CYS A 1 92 ? 4.817 -6.028 0.674 1.00 98.44 92 CYS A O 1
ATOM 697 N N . ALA A 1 93 ? 4.178 -4.011 1.424 1.00 98.44 93 ALA A N 1
ATOM 698 C CA . ALA A 1 93 ? 4.418 -3.315 0.160 1.00 98.44 93 ALA A C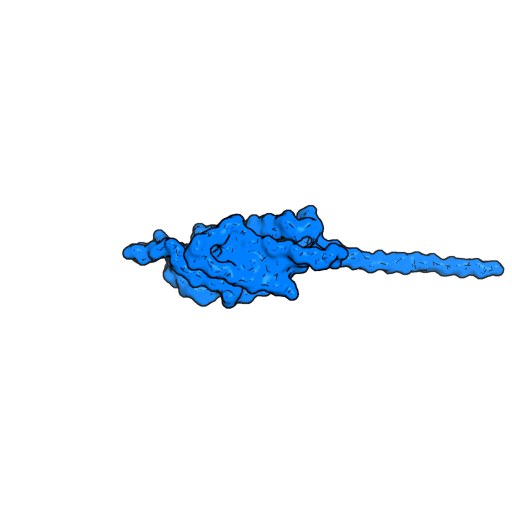A 1
ATOM 699 C C . ALA A 1 93 ? 5.892 -3.401 -0.256 1.00 98.44 93 ALA A C 1
ATOM 701 O O . ALA A 1 93 ? 6.205 -3.672 -1.411 1.00 98.44 93 ALA A O 1
ATOM 702 N N . ASN A 1 94 ? 6.821 -3.237 0.686 1.00 98.25 94 ASN A N 1
ATOM 703 C CA . ASN A 1 94 ? 8.250 -3.377 0.413 1.00 98.25 94 ASN A CA 1
ATOM 704 C C . ASN A 1 94 ? 8.648 -4.826 0.093 1.00 98.25 94 ASN A C 1
ATOM 706 O O . ASN A 1 94 ? 9.520 -5.053 -0.748 1.00 98.25 94 ASN A O 1
ATOM 710 N N . GLY A 1 95 ? 7.995 -5.807 0.722 1.00 97.75 95 GLY A N 1
ATOM 711 C CA . GLY A 1 95 ? 8.130 -7.221 0.378 1.00 97.75 95 GLY A CA 1
ATOM 712 C C . GLY A 1 95 ? 7.659 -7.521 -1.048 1.00 97.75 95 GLY A C 1
ATOM 713 O O . GLY A 1 95 ? 8.370 -8.190 -1.799 1.00 97.75 95 GLY A O 1
ATOM 714 N N . ALA A 1 96 ? 6.506 -6.979 -1.448 1.00 97.19 96 ALA A N 1
ATOM 715 C CA . ALA A 1 96 ? 5.988 -7.088 -2.811 1.00 97.19 96 ALA A CA 1
ATOM 716 C C . ALA A 1 96 ? 6.911 -6.406 -3.824 1.00 97.19 96 ALA A C 1
ATOM 718 O O . ALA A 1 96 ? 7.252 -6.992 -4.850 1.00 97.19 96 ALA A O 1
ATOM 719 N N . LEU A 1 97 ? 7.382 -5.201 -3.498 1.00 95.00 97 LEU A N 1
ATOM 720 C CA . LEU A 1 97 ? 8.308 -4.442 -4.327 1.00 95.00 97 LEU A CA 1
ATOM 721 C C . LEU A 1 97 ? 9.588 -5.234 -4.613 1.00 95.00 97 LEU A C 1
ATOM 723 O O . LEU A 1 97 ? 9.995 -5.346 -5.767 1.00 95.00 97 LEU A O 1
ATOM 727 N N . SER A 1 98 ? 10.190 -5.820 -3.574 1.00 94.00 98 SER A N 1
ATOM 728 C CA . SER A 1 98 ? 11.391 -6.650 -3.703 1.00 94.00 98 SER A CA 1
ATOM 729 C C . SER A 1 98 ? 11.172 -7.826 -4.663 1.00 94.00 98 SER A C 1
ATOM 731 O O . SER A 1 98 ? 11.996 -8.072 -5.542 1.00 94.00 98 SER A O 1
ATOM 733 N N . ARG A 1 99 ? 10.022 -8.509 -4.564 1.00 94.25 99 ARG A N 1
ATOM 734 C CA . ARG A 1 99 ? 9.679 -9.641 -5.442 1.00 94.25 99 ARG A CA 1
ATOM 735 C C . ARG A 1 99 ? 9.492 -9.216 -6.896 1.00 94.25 99 ARG A C 1
ATOM 737 O O . ARG A 1 99 ? 10.048 -9.850 -7.787 1.00 94.25 99 ARG A O 1
ATOM 744 N N . VAL A 1 100 ? 8.740 -8.143 -7.134 1.00 92.56 100 VAL A N 1
ATOM 745 C CA . VAL A 1 100 ? 8.430 -7.680 -8.495 1.00 92.56 100 VAL A CA 1
ATOM 746 C C . VAL A 1 100 ? 9.657 -7.099 -9.186 1.00 92.56 100 VAL A C 1
ATOM 748 O O . VAL A 1 100 ? 9.885 -7.385 -10.357 1.00 92.56 100 VAL A O 1
ATOM 751 N N . LEU A 1 101 ? 10.486 -6.326 -8.480 1.00 88.50 101 LEU A N 1
ATOM 752 C CA . LEU A 1 101 ? 11.693 -5.752 -9.078 1.00 88.50 101 LEU A CA 1
ATOM 753 C C . LEU A 1 101 ? 12.803 -6.784 -9.314 1.00 88.50 101 LEU A C 1
ATOM 755 O O . LEU A 1 101 ? 13.623 -6.578 -10.205 1.00 88.50 101 LEU A O 1
ATOM 759 N N . ALA A 1 102 ? 12.836 -7.883 -8.554 1.00 86.81 102 ALA A N 1
ATOM 760 C CA . ALA A 1 102 ? 13.795 -8.965 -8.776 1.00 86.81 102 ALA A CA 1
ATOM 761 C C . ALA A 1 102 ? 13.507 -9.764 -10.059 1.00 86.81 102 ALA A C 1
ATOM 763 O O . ALA A 1 102 ? 14.434 -10.290 -10.673 1.00 86.81 102 ALA A O 1
ATOM 764 N N . SER A 1 103 ? 12.239 -9.866 -10.468 1.00 83.25 103 SER A N 1
ATOM 765 C CA . SER A 1 103 ? 11.839 -10.584 -11.682 1.00 83.25 103 SER A CA 1
ATOM 766 C C . SER A 1 103 ? 10.564 -9.975 -12.287 1.00 83.25 103 SER A C 1
ATOM 768 O O . SER A 1 103 ? 9.466 -10.523 -12.138 1.00 83.25 103 SER A O 1
ATOM 770 N N . PRO A 1 104 ? 10.675 -8.801 -12.937 1.00 78.31 104 PRO A N 1
ATOM 771 C CA . PRO A 1 104 ? 9.524 -8.163 -13.555 1.00 78.31 104 PRO A CA 1
ATOM 772 C C . PRO A 1 104 ? 9.098 -8.947 -14.799 1.00 78.31 104 PRO A C 1
ATOM 774 O O . PRO A 1 104 ? 9.930 -9.308 -15.630 1.00 78.31 104 PRO A O 1
ATOM 777 N N . ILE A 1 105 ? 7.790 -9.158 -14.966 1.00 75.00 105 ILE A N 1
ATOM 778 C CA . ILE A 1 105 ? 7.234 -9.835 -16.155 1.00 75.00 105 ILE A CA 1
ATOM 779 C C . ILE A 1 105 ? 7.453 -8.990 -17.423 1.00 75.00 105 ILE A C 1
ATOM 781 O O . ILE A 1 105 ? 7.553 -9.513 -18.531 1.00 75.00 105 ILE A O 1
ATOM 785 N N . SER A 1 106 ? 7.521 -7.666 -17.271 1.00 77.62 106 SER A N 1
ATOM 786 C CA . SER A 1 106 ? 7.665 -6.709 -18.365 1.00 77.62 106 SER A CA 1
ATOM 787 C C . SER A 1 106 ? 8.434 -5.470 -17.900 1.00 77.62 106 SER A C 1
ATOM 789 O O . SER A 1 106 ? 8.290 -5.071 -16.745 1.00 77.62 106 SER A O 1
ATOM 791 N N . PRO A 1 107 ? 9.194 -4.797 -18.785 1.00 77.50 107 PRO A N 1
ATOM 792 C CA . PRO A 1 107 ? 9.782 -3.495 -18.481 1.00 77.50 107 PRO A CA 1
ATOM 793 C C . PRO A 1 107 ? 8.752 -2.349 -18.494 1.00 77.50 107 PRO A C 1
ATOM 795 O O . PRO A 1 107 ? 9.121 -1.205 -18.233 1.00 77.50 107 PRO A O 1
ATOM 798 N N . SER A 1 108 ? 7.483 -2.603 -18.842 1.00 88.62 108 SER A N 1
ATOM 799 C CA . SER A 1 108 ? 6.474 -1.541 -18.895 1.00 88.62 108 SER A CA 1
ATOM 800 C C . SER A 1 108 ? 6.038 -1.109 -17.482 1.00 88.62 108 SER A C 1
ATOM 802 O O . SER A 1 108 ? 5.613 -1.953 -16.686 1.00 88.62 108 SER A O 1
ATOM 804 N N . PRO A 1 109 ? 6.076 0.198 -17.152 1.00 91.25 109 PRO A N 1
ATOM 805 C CA . PRO A 1 109 ? 5.680 0.681 -15.827 1.00 91.25 109 PRO A CA 1
ATOM 806 C C . PRO A 1 109 ? 4.244 0.326 -15.424 1.00 91.25 109 PRO A C 1
ATOM 808 O O . PRO A 1 109 ? 3.979 0.064 -14.252 1.00 91.25 109 PRO A O 1
ATOM 811 N N . GLY A 1 110 ? 3.325 0.285 -16.395 1.00 92.06 110 GLY A N 1
ATOM 812 C CA . GLY A 1 110 ? 1.932 -0.105 -16.175 1.00 92.06 110 GLY A CA 1
ATOM 813 C C . GLY A 1 110 ? 1.793 -1.558 -15.717 1.00 92.06 110 GLY A C 1
ATOM 814 O O . GLY A 1 110 ? 1.166 -1.808 -14.690 1.00 92.06 110 GLY A O 1
ATOM 815 N N . LEU A 1 111 ? 2.440 -2.505 -16.408 1.00 92.06 111 LEU A N 1
ATOM 816 C CA . LEU A 1 111 ? 2.400 -3.915 -16.003 1.00 92.06 111 LEU A CA 1
ATOM 817 C C . LEU A 1 111 ? 3.163 -4.159 -14.700 1.00 92.06 111 LEU A C 1
ATOM 819 O O . LEU A 1 111 ? 2.712 -4.952 -13.880 1.00 92.06 111 LEU A O 1
ATOM 823 N N . VAL A 1 112 ? 4.270 -3.448 -14.453 1.00 93.25 112 VAL A N 1
ATOM 824 C CA . VAL A 1 112 ? 4.967 -3.512 -13.156 1.00 93.25 112 VAL A CA 1
ATOM 825 C C . VAL A 1 112 ? 4.059 -3.029 -12.024 1.00 93.25 112 VAL A C 1
ATOM 827 O O . VAL A 1 112 ? 4.025 -3.651 -10.966 1.00 93.25 112 VAL A O 1
ATOM 830 N N . CYS A 1 113 ? 3.287 -1.962 -12.242 1.00 95.38 113 CYS A N 1
ATOM 831 C CA . CYS A 1 113 ? 2.291 -1.493 -11.281 1.00 95.38 113 CYS A CA 1
ATOM 832 C C . CYS A 1 113 ? 1.201 -2.545 -11.020 1.00 95.38 113 CYS A C 1
ATOM 834 O O . CYS A 1 113 ? 0.822 -2.758 -9.871 1.00 95.38 113 CYS A O 1
ATOM 836 N N . GLU A 1 114 ? 0.689 -3.217 -12.053 1.00 95.75 114 GLU A N 1
ATOM 837 C CA . GLU A 1 114 ? -0.301 -4.288 -11.878 1.00 95.75 114 GLU A CA 1
ATOM 838 C C . GLU A 1 114 ? 0.267 -5.496 -11.137 1.00 95.75 114 GLU A C 1
ATOM 840 O O . GLU A 1 114 ? -0.334 -5.945 -10.163 1.00 95.75 114 GLU A O 1
ATOM 845 N N . GLN A 1 115 ? 1.457 -5.955 -11.524 1.00 95.19 115 GLN A N 1
ATOM 846 C CA . GLN A 1 115 ? 2.146 -7.048 -10.846 1.00 95.19 115 GLN A CA 1
ATOM 847 C C . GLN A 1 115 ? 2.403 -6.703 -9.373 1.00 95.19 115 GLN A C 1
ATOM 849 O O . GLN A 1 115 ? 2.133 -7.516 -8.492 1.00 95.19 115 GLN A O 1
ATOM 854 N N . PHE A 1 116 ? 2.854 -5.476 -9.097 1.00 96.44 116 PHE A N 1
ATOM 855 C CA . PHE A 1 116 ? 3.042 -4.973 -7.739 1.00 96.44 116 PHE A CA 1
ATOM 856 C C . PHE A 1 116 ? 1.744 -4.993 -6.932 1.00 96.44 116 PHE A C 1
ATOM 858 O O . PHE A 1 116 ? 1.756 -5.516 -5.822 1.00 96.44 116 PHE A O 1
ATOM 865 N N . LYS A 1 117 ? 0.634 -4.470 -7.470 1.00 97.81 117 LYS A N 1
ATOM 866 C CA . LYS A 1 117 ? -0.660 -4.459 -6.768 1.00 97.81 117 LYS A CA 1
ATOM 867 C C . LYS A 1 117 ? -1.112 -5.873 -6.412 1.00 97.81 117 LYS A C 1
ATOM 869 O O . LYS A 1 117 ? -1.477 -6.093 -5.266 1.00 97.81 117 LYS A O 1
ATOM 874 N N . ASN A 1 118 ? -1.018 -6.818 -7.348 1.00 97.38 118 ASN A N 1
ATOM 875 C CA . ASN A 1 118 ? -1.432 -8.204 -7.117 1.00 97.38 118 ASN A CA 1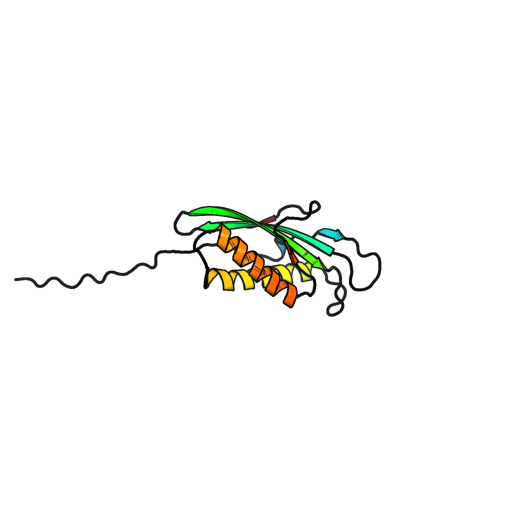
ATOM 876 C C . ASN A 1 118 ? -0.543 -8.890 -6.070 1.00 97.38 118 ASN A C 1
ATOM 878 O O . ASN A 1 118 ? -1.040 -9.479 -5.119 1.00 97.38 118 ASN A O 1
ATOM 882 N N . THR A 1 119 ? 0.783 -8.759 -6.188 1.00 97.44 119 THR A N 1
ATOM 883 C CA . THR A 1 119 ? 1.708 -9.332 -5.197 1.00 97.44 119 THR A CA 1
ATOM 884 C C . THR A 1 119 ? 1.548 -8.674 -3.823 1.00 97.44 119 THR A C 1
ATOM 886 O O . THR A 1 119 ? 1.700 -9.338 -2.800 1.00 97.44 119 THR A O 1
ATOM 889 N N . PHE A 1 120 ? 1.261 -7.372 -3.775 1.00 98.44 120 PHE A N 1
ATOM 890 C CA . PHE A 1 120 ? 1.010 -6.671 -2.522 1.00 98.44 120 PHE A CA 1
ATOM 891 C C . PHE A 1 120 ? -0.292 -7.140 -1.872 1.00 98.44 120 PHE A C 1
ATOM 893 O O . PHE A 1 120 ? -0.273 -7.412 -0.677 1.00 98.44 120 PHE A O 1
ATOM 900 N N . ASP A 1 121 ? -1.364 -7.309 -2.647 1.00 98.31 121 ASP A N 1
ATOM 901 C CA . ASP A 1 121 ? -2.639 -7.859 -2.176 1.00 98.31 121 ASP A CA 1
ATOM 902 C C . ASP A 1 121 ? -2.449 -9.234 -1.523 1.00 98.31 121 ASP A C 1
ATOM 904 O O . ASP A 1 121 ? -2.764 -9.414 -0.351 1.00 98.31 121 ASP A O 1
ATOM 908 N N . GLU A 1 122 ? -1.794 -10.163 -2.226 1.00 97.75 122 GLU A N 1
ATOM 909 C CA . GLU A 1 122 ? -1.537 -11.522 -1.730 1.00 97.75 122 GLU A CA 1
ATOM 910 C C . GLU A 1 122 ? -0.697 -11.559 -0.444 1.00 97.75 122 GLU A C 1
ATOM 912 O O . GLU A 1 122 ? -0.881 -12.422 0.418 1.00 97.75 122 GLU A O 1
ATOM 917 N N . ILE A 1 123 ? 0.299 -10.675 -0.329 1.00 98.06 123 ILE A N 1
ATOM 918 C CA . ILE A 1 123 ? 1.156 -10.608 0.861 1.00 98.06 123 ILE A CA 1
ATOM 919 C C . ILE A 1 123 ? 0.400 -9.970 2.023 1.00 98.06 123 ILE A C 1
ATOM 921 O O . ILE A 1 123 ? 0.541 -10.437 3.153 1.00 98.06 123 ILE A O 1
ATOM 925 N N . LEU A 1 124 ? -0.369 -8.915 1.752 1.00 97.38 124 LEU A N 1
ATOM 926 C CA . LEU A 1 124 ? -1.104 -8.183 2.770 1.00 97.38 124 LEU A CA 1
ATOM 927 C C . LEU A 1 124 ? -2.241 -9.035 3.339 1.00 97.38 124 LEU A C 1
ATOM 929 O O . LEU A 1 124 ? -2.339 -9.121 4.558 1.00 97.38 124 LEU A O 1
ATOM 933 N N . ASP A 1 125 ? -3.013 -9.728 2.497 1.00 95.44 125 ASP A N 1
ATOM 934 C CA . ASP A 1 125 ? -4.100 -10.610 2.944 1.00 95.44 125 ASP A CA 1
ATOM 935 C C . ASP A 1 125 ? -3.577 -11.758 3.819 1.00 95.44 125 ASP A C 1
ATOM 937 O O . ASP A 1 125 ? -4.136 -12.056 4.871 1.00 95.44 125 ASP A O 1
ATOM 941 N N . ARG A 1 126 ? -2.409 -12.321 3.477 1.00 94.75 126 ARG A N 1
ATOM 942 C CA . ARG A 1 126 ? -1.743 -13.321 4.328 1.00 94.75 126 ARG A CA 1
ATOM 943 C C . ARG A 1 126 ? -1.287 -12.752 5.676 1.00 94.75 126 ARG A C 1
ATOM 945 O O . ARG A 1 126 ? -1.195 -13.499 6.644 1.00 94.75 126 ARG A O 1
ATOM 952 N N . ALA A 1 127 ? -0.925 -11.472 5.731 1.00 94.12 127 ALA A N 1
ATOM 953 C CA . ALA A 1 127 ? -0.480 -10.823 6.963 1.00 94.12 127 ALA A CA 1
ATOM 954 C C . ALA A 1 127 ? -1.652 -10.341 7.831 1.00 94.12 127 ALA A C 1
ATOM 956 O O . ALA A 1 127 ? -1.531 -10.294 9.053 1.00 94.12 127 ALA A O 1
ATOM 957 N N . VAL A 1 128 ? -2.754 -9.937 7.200 1.00 93.38 128 VAL A N 1
ATOM 958 C CA . VAL A 1 128 ? -3.965 -9.422 7.836 1.00 93.38 128 VAL A CA 1
ATOM 959 C C . VAL A 1 128 ? -5.153 -9.895 7.014 1.00 93.38 128 VAL A C 1
ATOM 961 O O . VAL A 1 128 ? -5.461 -9.307 5.973 1.00 93.38 128 VAL A O 1
ATOM 964 N N . LEU A 1 129 ? -5.831 -10.928 7.507 1.00 90.75 129 LEU A N 1
ATOM 965 C CA . LEU A 1 129 ? -6.993 -11.498 6.835 1.00 90.75 129 LEU A CA 1
ATOM 966 C C . LEU A 1 129 ? -8.060 -10.433 6.574 1.00 90.75 129 LEU A C 1
ATOM 968 O O . LEU A 1 129 ? -8.424 -9.652 7.459 1.00 90.75 129 LEU A O 1
ATOM 972 N N . GLY A 1 130 ? -8.550 -10.403 5.335 1.00 88.56 130 GLY A N 1
ATOM 973 C CA . GLY A 1 130 ? -9.562 -9.448 4.897 1.00 88.56 130 GLY A CA 1
ATOM 974 C C . GLY A 1 130 ? -9.007 -8.063 4.568 1.00 88.56 130 GLY A C 1
ATOM 975 O O . GLY A 1 130 ? -9.773 -7.170 4.218 1.00 88.56 130 GLY A O 1
ATOM 976 N N . SER A 1 131 ? -7.697 -7.838 4.645 1.00 94.62 131 SER A N 1
ATOM 977 C CA . SER A 1 131 ? -7.100 -6.664 4.006 1.00 94.62 131 SER A CA 1
ATOM 978 C C . SER A 1 131 ? -7.200 -6.761 2.477 1.00 94.62 131 SER A C 1
ATOM 980 O O . SER A 1 131 ? -7.464 -7.822 1.920 1.00 94.62 131 SER A O 1
ATOM 982 N N . ARG A 1 132 ? -7.071 -5.626 1.782 1.00 95.62 132 ARG A N 1
ATOM 983 C CA . ARG A 1 132 ? -7.188 -5.589 0.315 1.00 95.62 132 ARG A CA 1
ATOM 984 C C . ARG A 1 132 ? -6.427 -4.441 -0.318 1.00 95.62 132 ARG A C 1
ATOM 986 O O . ARG A 1 132 ? -6.391 -3.336 0.228 1.00 95.62 132 ARG A O 1
ATOM 993 N N . VAL A 1 133 ? -5.927 -4.668 -1.521 1.00 97.81 133 VAL A N 1
ATOM 994 C CA . VAL A 1 133 ? -5.375 -3.659 -2.420 1.00 97.81 133 VAL A CA 1
ATOM 995 C C . VAL A 1 133 ? -6.331 -3.482 -3.594 1.00 97.81 133 VAL A C 1
ATOM 997 O O . VAL A 1 133 ? -6.628 -4.408 -4.341 1.00 97.81 133 VAL A O 1
ATOM 1000 N N . THR A 1 134 ? -6.833 -2.266 -3.776 1.00 96.56 134 THR A N 1
ATOM 1001 C CA . THR A 1 134 ? -7.827 -1.950 -4.807 1.00 96.56 134 THR A CA 1
ATOM 1002 C C . THR A 1 134 ? -7.231 -1.074 -5.898 1.00 96.56 134 THR A C 1
ATOM 1004 O O . THR A 1 134 ? -6.344 -0.254 -5.667 1.00 96.56 134 THR A O 1
ATOM 1007 N N . THR A 1 135 ? -7.753 -1.190 -7.118 1.00 94.31 135 THR A N 1
ATOM 1008 C CA . THR A 1 135 ? -7.350 -0.323 -8.239 1.00 94.31 135 THR A CA 1
ATOM 1009 C C . THR A 1 135 ? -7.820 1.123 -8.068 1.00 94.31 135 THR A C 1
ATOM 1011 O O . THR A 1 135 ? -7.204 2.040 -8.607 1.00 94.31 135 THR A O 1
ATOM 1014 N N . LEU A 1 136 ? -8.895 1.332 -7.304 1.00 94.44 136 LEU A N 1
ATOM 1015 C CA . LEU A 1 136 ? -9.483 2.636 -7.016 1.00 94.44 136 LEU A CA 1
ATOM 1016 C C . LEU A 1 136 ? -9.309 2.993 -5.541 1.00 94.44 136 LEU A C 1
ATOM 1018 O O . LEU A 1 136 ? -9.464 2.139 -4.667 1.00 94.44 136 LEU A O 1
ATOM 1022 N N . CYS A 1 137 ? -9.018 4.265 -5.275 1.00 96.12 137 CYS A N 1
ATOM 1023 C CA . CYS A 1 137 ? -9.004 4.813 -3.925 1.00 96.12 137 CYS A CA 1
ATOM 1024 C C . CYS A 1 137 ? -10.428 5.064 -3.411 1.00 96.12 137 CYS A C 1
ATOM 1026 O O . CYS A 1 137 ? -11.318 5.436 -4.180 1.00 96.12 137 CYS A O 1
ATOM 1028 N N . ASP A 1 138 ? -10.630 4.912 -2.102 1.00 96.56 138 ASP A N 1
ATOM 1029 C CA . ASP A 1 138 ? -11.887 5.293 -1.460 1.00 96.56 138 ASP A CA 1
ATOM 1030 C C . ASP A 1 138 ? -12.072 6.820 -1.497 1.00 96.56 138 ASP A C 1
ATOM 1032 O O . ASP A 1 138 ? -11.119 7.580 -1.312 1.00 96.56 138 ASP A O 1
ATOM 1036 N N . LYS A 1 139 ? -13.306 7.288 -1.706 1.00 95.69 139 LYS A N 1
ATOM 1037 C CA . LYS A 1 139 ? -13.632 8.720 -1.831 1.00 95.69 139 LYS A CA 1
ATOM 1038 C C . LYS A 1 139 ? -13.289 9.539 -0.583 1.00 95.69 139 LYS A C 1
ATOM 1040 O O . LYS A 1 139 ? -13.102 10.745 -0.700 1.00 95.69 139 LYS A O 1
ATOM 1045 N N . LYS A 1 140 ? -13.227 8.913 0.597 1.00 95.94 140 LYS A N 1
ATOM 1046 C CA . LYS A 1 140 ? -12.871 9.569 1.864 1.00 95.94 140 LYS A CA 1
ATOM 1047 C C . LYS A 1 140 ? -11.359 9.747 2.044 1.00 95.94 140 LYS A C 1
ATOM 1049 O O . LYS A 1 140 ? -10.937 10.445 2.960 1.00 95.94 140 LYS A O 1
ATOM 1054 N N . THR A 1 141 ? -10.538 9.102 1.214 1.00 96.50 141 THR A N 1
ATOM 1055 C CA . THR A 1 141 ? -9.075 9.122 1.349 1.00 96.50 141 THR A CA 1
ATOM 1056 C C . THR A 1 141 ? -8.443 10.281 0.585 1.00 96.50 141 THR A C 1
ATOM 1058 O O . THR A 1 141 ? -8.872 10.635 -0.512 1.00 96.50 141 THR A O 1
ATOM 1061 N N . THR A 1 142 ? -7.359 10.830 1.136 1.00 96.50 142 THR A N 1
ATOM 1062 C CA . THR A 1 142 ? -6.510 11.799 0.433 1.00 96.50 142 THR A CA 1
ATOM 1063 C C . THR A 1 142 ? -5.313 11.071 -0.179 1.00 96.50 142 THR A C 1
ATOM 1065 O O . THR A 1 142 ? -4.622 10.346 0.547 1.00 96.50 142 THR A O 1
ATOM 1068 N N . PRO A 1 143 ? -5.017 11.259 -1.479 1.00 96.62 143 PRO A N 1
ATOM 1069 C CA . PRO A 1 143 ? -3.868 10.620 -2.103 1.00 96.62 143 PRO A CA 1
ATOM 1070 C C . PRO A 1 143 ? -2.545 11.021 -1.452 1.00 96.62 143 PRO A C 1
ATOM 1072 O O . PRO A 1 143 ? -2.243 12.205 -1.305 1.00 96.62 143 PRO A O 1
ATOM 1075 N N . THR A 1 144 ? -1.729 10.025 -1.116 1.00 97.62 144 THR A N 1
ATOM 1076 C CA . THR A 1 144 ? -0.350 10.220 -0.664 1.00 97.62 144 THR A CA 1
ATOM 1077 C C . THR A 1 144 ? 0.603 9.860 -1.792 1.00 97.62 144 THR A C 1
ATOM 1079 O O . THR A 1 144 ? 0.537 8.765 -2.353 1.00 97.62 144 THR A O 1
ATOM 1082 N N . ARG A 1 145 ? 1.469 10.805 -2.156 1.00 96.25 145 ARG A N 1
ATOM 1083 C CA . ARG A 1 145 ? 2.431 10.635 -3.243 1.00 96.25 145 ARG A CA 1
ATOM 1084 C C . ARG A 1 145 ? 3.712 9.978 -2.731 1.00 96.25 145 ARG A C 1
ATOM 1086 O O . ARG A 1 145 ? 4.194 10.343 -1.662 1.00 96.25 145 ARG A O 1
ATOM 1093 N N . VAL A 1 146 ? 4.236 9.025 -3.497 1.00 95.00 146 VAL A N 1
ATOM 1094 C CA . VAL A 1 146 ? 5.517 8.354 -3.239 1.00 95.00 146 VAL A CA 1
ATOM 1095 C C . VAL A 1 146 ? 6.385 8.518 -4.481 1.00 95.00 146 VAL A C 1
ATOM 1097 O O . VAL A 1 146 ? 6.152 7.858 -5.493 1.00 95.00 146 VAL A O 1
ATOM 1100 N N . ASP A 1 147 ? 7.336 9.443 -4.422 1.00 90.00 147 ASP A N 1
ATOM 1101 C CA . ASP A 1 147 ? 8.264 9.747 -5.516 1.00 90.00 147 ASP A CA 1
ATOM 1102 C C . ASP A 1 147 ? 9.522 8.865 -5.443 1.00 90.00 147 ASP A C 1
ATOM 1104 O O . ASP A 1 147 ? 9.850 8.380 -4.360 1.00 90.00 147 ASP A O 1
ATOM 1108 N N . VAL A 1 148 ? 10.181 8.629 -6.591 1.00 77.19 148 VAL A N 1
ATOM 1109 C CA . VAL A 1 148 ? 11.383 7.771 -6.749 1.00 77.19 148 VAL A CA 1
ATOM 1110 C C . VAL A 1 148 ? 12.642 8.443 -6.228 1.00 77.19 148 VA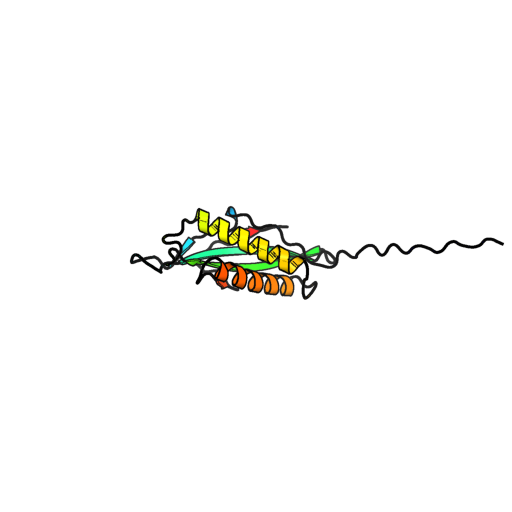L A C 1
ATOM 1112 O O . VAL A 1 148 ? 12.818 9.644 -6.521 1.00 77.19 148 VAL A O 1
#

Secondary structure (DSSP, 8-state):
-PPPPP----------SEEEPPPPGGG---EEEE---SSSSEEEEEEEEEEEEEETTT--EEEEEEEEEEEEEETTTEEPPHHHHHHHHHHHHHHHHHHHHHS-S-S-HHHHHHHHHHHHHHHHHHHSTT-EEESS--TTPPEEEE--

pLDDT: mean 87.87, std 14.16, range [41.06, 98.5]